Protein AF-A0AAU7SG66-F1 (afdb_monomer_lite)

pLDDT: mean 86.91, std 14.34, range [33.75, 97.94]

Secondary structure (DSSP, 8-state):
-------PEEEEEEEESSGGG-EEEEEEEEPPBPPPP---TTS-SEEEEEEEEE-TT---HHHHHHHHHHTT-SS----S---SEEEEEEEE-SSSEEEPTTS-EEEEE-SEE-EEEEEGGGTEEEEEEEETTTTEEEEE-S-GGGHHHHHHHHTTT--

Foldseek 3Di:
DPPDPPFDKDKDWDWDDDDQLIFTKIKIKTHWDQDDDDPDLQAFRTKTKIKIFADPSGNCVVVLVVLLVQLVPPDADADPQADRMFMKMKGFSDAAFDADVVGDTHDDHDQKTWMKIAGPNNPAIWIWMDGPVVGDIDIHYPDSVRSNVVSRRVSNGRD

Sequence (159 aa):
MPDGTDAETLVLMALYGEGEDQTKFLIEIQGPRKKDGSADPDTPISFSHGEFRHVASSHPARFFEQLANTLSADSPIFSDAKQEKLPFDIAFLGPPTMRLPGGGFGGGPGDWYATKLFLAEGAAEVYFNFNLTSGEAEFSMKDEDYGNVVLSELSKVIW

Structure (mm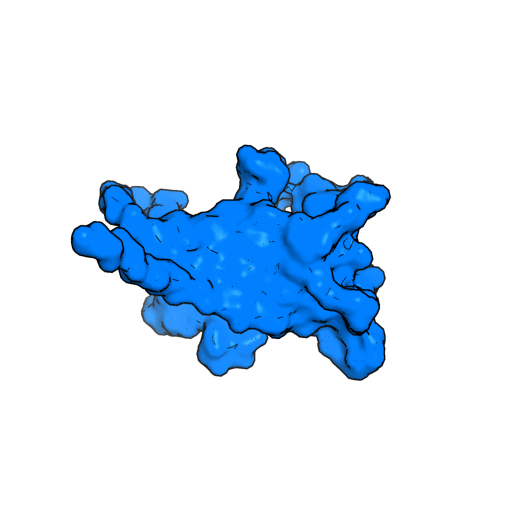CIF, N/CA/C/O backbone):
data_AF-A0AAU7SG66-F1
#
_entry.id   AF-A0AAU7SG66-F1
#
loop_
_atom_site.group_PDB
_atom_site.id
_atom_site.type_symbol
_atom_site.label_atom_id
_atom_site.label_alt_id
_atom_site.label_comp_id
_atom_site.label_asym_id
_atom_site.label_entity_id
_atom_site.label_seq_id
_atom_site.pdbx_PDB_ins_code
_atom_site.Cartn_x
_atom_site.Cartn_y
_atom_site.Cartn_z
_atom_site.occupancy
_atom_site.B_iso_or_equiv
_atom_site.auth_seq_id
_atom_site.auth_comp_id
_atom_site.auth_asym_id
_atom_site.auth_atom_id
_atom_site.pdbx_PDB_model_num
ATOM 1 N N . MET A 1 1 ? 33.111 -11.211 15.905 1.00 33.75 1 MET A N 1
ATOM 2 C CA . MET A 1 1 ? 32.798 -10.412 14.707 1.00 33.75 1 MET A CA 1
ATOM 3 C C . MET A 1 1 ? 31.287 -10.309 14.642 1.00 33.75 1 MET A C 1
ATOM 5 O O . MET A 1 1 ? 30.673 -11.351 14.447 1.00 33.75 1 MET A O 1
ATOM 9 N N . PRO A 1 2 ? 30.658 -9.161 14.921 1.00 37.31 2 PRO A N 1
ATOM 10 C CA . PRO A 1 2 ? 29.260 -8.986 14.584 1.00 37.31 2 PRO A CA 1
ATOM 11 C C . PRO A 1 2 ? 29.204 -8.431 13.157 1.00 37.31 2 PRO A C 1
ATOM 13 O O . PRO A 1 2 ? 29.322 -7.228 12.955 1.00 37.31 2 PRO A O 1
ATOM 16 N N . ASP A 1 3 ? 29.081 -9.320 12.172 1.00 42.91 3 ASP A N 1
ATOM 17 C CA . ASP A 1 3 ? 28.607 -8.945 10.837 1.00 42.91 3 ASP A CA 1
ATOM 18 C C . ASP A 1 3 ? 27.080 -8.882 10.907 1.00 42.91 3 ASP A C 1
ATOM 20 O O . ASP A 1 3 ? 26.376 -9.852 10.638 1.00 42.91 3 ASP A O 1
ATOM 24 N N . GLY A 1 4 ? 26.573 -7.744 11.365 1.00 41.59 4 GLY A N 1
ATOM 25 C CA . GLY A 1 4 ? 25.174 -7.366 11.230 1.00 41.59 4 GLY A CA 1
ATOM 26 C C . GLY A 1 4 ? 25.154 -6.071 10.450 1.00 41.59 4 GLY A C 1
ATOM 27 O O . GLY A 1 4 ? 25.213 -5.000 11.040 1.00 41.59 4 GLY A O 1
ATOM 28 N N . THR A 1 5 ? 25.184 -6.155 9.122 1.00 44.72 5 THR A N 1
ATOM 29 C CA . THR A 1 5 ? 24.860 -4.995 8.292 1.00 44.72 5 THR A CA 1
ATOM 30 C C . THR A 1 5 ? 23.405 -4.677 8.608 1.00 44.72 5 THR A C 1
ATOM 32 O O . THR A 1 5 ? 22.536 -5.482 8.271 1.00 44.72 5 THR A O 1
ATOM 35 N N . ASP A 1 6 ? 23.150 -3.587 9.335 1.00 50.00 6 ASP A N 1
ATOM 36 C CA . ASP A 1 6 ? 21.793 -3.105 9.578 1.00 50.00 6 ASP A CA 1
ATOM 37 C C . ASP A 1 6 ? 21.095 -3.021 8.221 1.00 50.00 6 ASP A C 1
ATOM 39 O O . ASP A 1 6 ? 21.513 -2.271 7.335 1.00 50.00 6 ASP A O 1
ATOM 43 N N . ALA A 1 7 ? 20.089 -3.871 8.017 1.00 58.50 7 ALA A N 1
ATOM 44 C CA . ALA A 1 7 ? 19.282 -3.814 6.817 1.00 58.50 7 ALA A CA 1
ATOM 45 C C . ALA A 1 7 ? 18.586 -2.451 6.823 1.00 58.50 7 ALA A C 1
ATOM 47 O O . ALA A 1 7 ? 17.767 -2.173 7.703 1.00 58.50 7 ALA A O 1
ATOM 48 N N . GLU A 1 8 ? 18.950 -1.590 5.874 1.00 80.62 8 GLU A N 1
ATOM 49 C CA . GLU A 1 8 ? 18.348 -0.270 5.735 1.00 80.62 8 GLU A CA 1
ATOM 50 C C . GLU A 1 8 ? 16.831 -0.450 5.611 1.00 80.62 8 GLU A C 1
ATOM 52 O O . GLU A 1 8 ? 16.347 -1.151 4.722 1.00 80.62 8 GLU A O 1
ATOM 57 N N . THR A 1 9 ? 16.089 0.086 6.579 1.00 88.50 9 THR A N 1
ATOM 58 C CA . THR A 1 9 ? 14.630 -0.023 6.629 1.00 88.50 9 THR A CA 1
ATOM 59 C C . THR A 1 9 ? 14.046 1.282 6.127 1.00 88.50 9 THR A C 1
ATOM 61 O O . THR A 1 9 ? 14.280 2.343 6.705 1.00 88.50 9 THR A O 1
ATOM 64 N N . LEU A 1 10 ? 13.279 1.199 5.047 1.00 90.81 10 LEU A N 1
ATOM 65 C CA . LEU A 1 10 ? 12.513 2.314 4.524 1.00 90.81 10 LEU A CA 1
ATOM 66 C C . LEU A 1 10 ? 11.245 2.468 5.364 1.00 90.81 10 LEU A C 1
ATOM 68 O O . LEU A 1 10 ? 10.457 1.532 5.457 1.00 90.81 10 LEU A O 1
ATOM 72 N N . VAL A 1 11 ? 11.044 3.643 5.957 1.00 94.38 11 VAL A N 1
ATOM 73 C CA . VAL A 1 11 ? 9.850 3.962 6.751 1.00 94.38 11 VAL A CA 1
ATOM 74 C C . VAL A 1 11 ? 9.096 5.093 6.067 1.00 94.38 11 VAL A C 1
ATOM 76 O O . VAL A 1 11 ? 9.632 6.188 5.898 1.00 94.38 11 VAL A O 1
ATOM 79 N N . LEU A 1 12 ? 7.851 4.830 5.678 1.00 94.75 12 LEU A N 1
ATOM 80 C CA . LEU A 1 12 ? 6.988 5.766 4.964 1.00 94.75 12 LEU A CA 1
ATOM 81 C C . LEU A 1 12 ? 5.718 6.026 5.771 1.00 94.75 12 LEU A C 1
ATOM 83 O O . LEU A 1 12 ? 5.100 5.095 6.279 1.00 94.75 12 LEU A O 1
ATOM 87 N N . MET A 1 13 ? 5.296 7.287 5.847 1.00 96.06 13 MET A N 1
ATOM 88 C CA . MET A 1 13 ? 3.951 7.645 6.299 1.00 96.06 13 MET A CA 1
ATOM 89 C C . MET A 1 13 ? 3.035 7.712 5.081 1.00 96.06 13 MET A C 1
ATOM 91 O O . MET A 1 13 ? 3.178 8.611 4.253 1.00 96.06 13 MET A O 1
ATOM 95 N N . ALA A 1 14 ? 2.097 6.775 4.979 1.00 96.56 14 ALA A N 1
ATOM 96 C CA . ALA A 1 14 ? 1.062 6.799 3.962 1.00 96.56 14 ALA A CA 1
ATOM 97 C C . ALA A 1 14 ? -0.095 7.682 4.428 1.00 96.56 14 ALA A C 1
ATOM 99 O O . ALA A 1 14 ? -0.588 7.544 5.550 1.00 96.56 14 ALA A O 1
ATOM 100 N N . LEU A 1 15 ? -0.519 8.585 3.548 1.00 96.19 15 LEU A N 1
ATOM 101 C CA . LEU A 1 15 ? -1.604 9.528 3.780 1.00 96.19 15 LEU A CA 1
ATOM 102 C C . LEU A 1 15 ? -2.613 9.406 2.637 1.00 96.19 15 LEU A C 1
ATOM 104 O O . LEU A 1 15 ? -2.221 9.419 1.470 1.00 96.19 15 LEU A O 1
ATOM 108 N N . TYR A 1 16 ? -3.904 9.313 2.955 1.00 96.00 16 TYR A N 1
ATOM 109 C CA . TYR A 1 16 ? -4.967 9.292 1.950 1.00 96.00 16 TYR A CA 1
ATOM 110 C C . TYR A 1 16 ? -6.123 10.216 2.327 1.00 96.00 16 TYR A C 1
ATOM 112 O O . TYR A 1 16 ? -6.663 10.135 3.431 1.00 96.00 16 TYR A O 1
ATOM 120 N N . GLY A 1 17 ? -6.517 11.080 1.390 1.00 92.44 17 GLY A N 1
ATOM 121 C CA . GLY A 1 17 ? -7.487 12.150 1.623 1.00 92.44 17 GLY A CA 1
ATOM 122 C C . GLY A 1 17 ? -6.840 13.450 2.109 1.00 92.44 17 GLY A C 1
ATOM 123 O O . GLY A 1 17 ? -5.615 13.589 2.138 1.00 92.44 17 GLY A O 1
ATOM 124 N N . GLU A 1 18 ? -7.679 14.411 2.485 1.00 88.88 18 GLU A N 1
ATOM 125 C CA . GLU A 1 18 ? -7.278 15.771 2.857 1.00 88.88 18 GLU A CA 1
ATOM 126 C C . GLU A 1 18 ? -7.867 16.168 4.216 1.00 88.88 18 GLU A C 1
ATOM 128 O O . GLU A 1 18 ? -8.938 15.699 4.601 1.00 88.88 18 GLU A O 1
ATOM 133 N N . GLY A 1 19 ? -7.189 17.078 4.918 1.00 87.88 19 GLY A N 1
ATOM 134 C CA . GLY A 1 19 ? -7.694 17.674 6.155 1.00 87.88 19 GLY A CA 1
ATOM 135 C C . GLY A 1 19 ? -7.679 16.731 7.362 1.00 87.88 19 GLY A C 1
ATOM 136 O O . GLY A 1 19 ? -6.779 15.905 7.516 1.00 87.88 19 GLY A O 1
ATOM 137 N N . GLU A 1 20 ? -8.651 16.911 8.258 1.00 82.62 20 GLU A N 1
ATOM 138 C CA . GLU A 1 20 ? -8.732 16.170 9.524 1.00 82.62 20 GLU A CA 1
ATOM 139 C C . GLU A 1 20 ? -9.207 14.719 9.329 1.00 82.62 20 GLU A C 1
ATOM 141 O O . GLU A 1 20 ? -8.754 13.842 10.060 1.00 82.62 20 GLU A O 1
ATOM 146 N N . ASP A 1 21 ? -9.982 14.435 8.277 1.00 87.31 21 ASP A N 1
ATOM 147 C CA . ASP A 1 21 ? -10.535 13.107 7.946 1.00 87.31 21 ASP A CA 1
ATOM 148 C C . ASP A 1 21 ? -9.572 12.225 7.126 1.00 87.31 21 ASP A C 1
ATOM 150 O O . ASP A 1 21 ? -9.978 11.345 6.364 1.00 87.31 21 ASP A O 1
ATOM 154 N N . GLN A 1 22 ? -8.269 12.468 7.249 1.00 95.12 22 GLN A N 1
ATOM 155 C CA . GLN A 1 22 ? -7.250 11.750 6.495 1.00 95.12 22 GLN A CA 1
ATOM 156 C C . GLN A 1 22 ? -6.977 10.357 7.082 1.00 95.12 22 GLN A C 1
ATOM 158 O O . GLN A 1 22 ? -6.781 10.190 8.289 1.00 95.12 22 GLN A O 1
ATOM 163 N N . THR A 1 23 ? -6.870 9.357 6.211 1.00 97.00 23 THR A N 1
ATOM 164 C CA . THR A 1 23 ? -6.363 8.028 6.569 1.00 97.00 23 THR A CA 1
ATOM 165 C C . THR A 1 23 ? -4.847 8.065 6.683 1.00 97.00 23 THR A C 1
ATOM 167 O O . THR A 1 23 ? -4.174 8.625 5.815 1.00 97.00 23 THR A O 1
ATOM 170 N N . LYS A 1 24 ? -4.306 7.459 7.742 1.00 97.06 24 LYS A N 1
ATOM 171 C CA . LYS A 1 24 ? -2.873 7.457 8.044 1.00 97.06 24 LYS A CA 1
ATOM 172 C C . LYS A 1 24 ? -2.430 6.074 8.485 1.00 97.06 24 LYS A C 1
ATOM 174 O O . LYS A 1 24 ? -3.083 5.451 9.314 1.00 97.06 24 LYS A O 1
ATOM 179 N N . PHE A 1 25 ? -1.302 5.616 7.973 1.00 97.31 25 PHE A N 1
ATOM 180 C CA . PHE A 1 25 ? -0.640 4.409 8.457 1.00 97.31 25 PHE A CA 1
ATOM 181 C C . PHE A 1 25 ? 0.836 4.453 8.072 1.00 97.31 25 PHE A C 1
ATOM 183 O O . PHE A 1 25 ? 1.217 5.117 7.107 1.00 97.31 25 PHE A O 1
ATOM 190 N N . LEU A 1 26 ? 1.681 3.767 8.834 1.00 97.56 26 LEU A N 1
ATOM 191 C CA . LEU A 1 26 ? 3.088 3.617 8.472 1.00 97.56 26 LEU A CA 1
ATOM 192 C C . LEU A 1 26 ? 3.277 2.366 7.620 1.00 97.56 26 LEU A C 1
ATOM 194 O O . LEU A 1 26 ? 2.596 1.362 7.825 1.00 97.56 26 LEU A O 1
ATOM 198 N N . ILE A 1 27 ? 4.234 2.430 6.704 1.00 96.88 27 ILE A N 1
ATOM 199 C CA . ILE A 1 27 ? 4.729 1.301 5.923 1.00 96.88 27 ILE A CA 1
ATOM 200 C C . ILE A 1 27 ? 6.223 1.199 6.202 1.00 96.88 27 ILE A C 1
ATOM 202 O O . ILE A 1 27 ? 6.974 2.134 5.924 1.00 96.88 27 ILE A O 1
ATOM 206 N N . GLU A 1 28 ? 6.654 0.071 6.748 1.00 96.12 28 GLU A N 1
ATOM 207 C CA . GLU A 1 28 ? 8.065 -0.252 6.923 1.00 96.12 28 GLU A CA 1
ATOM 208 C C . GLU A 1 28 ? 8.439 -1.339 5.919 1.00 96.12 28 GLU A C 1
ATOM 210 O O . GLU A 1 28 ? 7.785 -2.376 5.864 1.00 96.12 28 GLU A O 1
ATOM 215 N N . ILE A 1 29 ? 9.471 -1.110 5.110 1.00 93.75 29 ILE A N 1
ATOM 216 C CA . ILE A 1 29 ? 9.977 -2.074 4.129 1.00 93.75 29 ILE A CA 1
ATOM 217 C C . ILE A 1 29 ? 11.456 -2.293 4.414 1.00 93.75 29 ILE A C 1
ATOM 219 O O . ILE A 1 29 ? 12.256 -1.357 4.387 1.00 93.75 29 ILE A O 1
ATOM 223 N N . GLN A 1 30 ? 11.831 -3.537 4.684 1.00 91.12 30 GLN A N 1
ATOM 224 C CA . GLN A 1 30 ? 13.228 -3.904 4.881 1.00 91.12 30 GLN A CA 1
ATOM 225 C C . GLN A 1 30 ? 13.989 -3.816 3.551 1.00 91.12 30 GLN A C 1
ATOM 227 O O . GLN A 1 30 ? 13.414 -3.992 2.471 1.00 91.12 30 GLN A O 1
ATOM 232 N N . GLY A 1 31 ? 15.298 -3.577 3.611 1.00 76.00 31 GLY A N 1
ATOM 233 C CA . GLY A 1 31 ? 16.161 -3.641 2.435 1.00 76.00 31 GLY A CA 1
ATOM 234 C C . GLY A 1 31 ? 16.014 -4.983 1.697 1.00 76.00 31 GLY A C 1
ATOM 235 O O . GLY A 1 31 ? 15.793 -6.019 2.333 1.00 76.00 31 GLY A O 1
ATOM 236 N N . PRO A 1 32 ? 16.112 -4.993 0.357 1.00 65.50 32 PRO A N 1
ATOM 237 C CA . PRO A 1 32 ? 15.824 -6.178 -0.441 1.00 65.50 32 PRO A CA 1
ATOM 238 C C . PRO A 1 32 ? 16.732 -7.346 -0.051 1.00 65.50 32 PRO A C 1
ATOM 240 O O . PRO A 1 32 ? 17.956 -7.202 0.041 1.00 65.50 32 PRO A O 1
ATOM 243 N N . ARG A 1 33 ? 16.155 -8.542 0.096 1.00 62.66 33 ARG A N 1
ATOM 244 C CA . ARG A 1 33 ? 16.952 -9.770 0.130 1.00 62.66 33 ARG A CA 1
ATOM 245 C C . ARG A 1 33 ? 17.494 -9.992 -1.286 1.00 62.66 33 ARG A C 1
ATOM 247 O O . ARG A 1 33 ? 16.736 -9.956 -2.257 1.00 62.66 33 ARG A O 1
ATOM 254 N N . LYS A 1 34 ? 18.816 -10.165 -1.424 1.00 51.31 34 LYS A N 1
ATOM 255 C CA . LYS A 1 34 ? 19.457 -10.477 -2.718 1.00 51.31 34 LYS A CA 1
ATOM 256 C C . LYS A 1 34 ? 18.738 -11.664 -3.376 1.00 51.31 34 LYS A C 1
ATOM 258 O O . LYS A 1 34 ? 18.477 -12.659 -2.706 1.00 51.31 34 LYS A O 1
ATOM 263 N N . LYS A 1 35 ? 18.435 -11.552 -4.672 1.00 57.09 35 LYS A N 1
ATOM 264 C CA . LYS A 1 35 ? 17.788 -12.608 -5.464 1.00 57.09 35 LYS A CA 1
ATOM 265 C C . LYS A 1 35 ? 18.829 -13.581 -6.023 1.00 57.09 35 LYS A C 1
ATOM 267 O O . LYS A 1 35 ? 19.872 -13.143 -6.510 1.00 57.09 35 LYS A O 1
ATOM 272 N N . ASP A 1 36 ? 18.480 -14.863 -6.057 1.00 49.84 36 ASP A N 1
ATOM 273 C CA . ASP A 1 36 ? 19.017 -15.812 -7.033 1.00 49.84 36 ASP A CA 1
ATOM 274 C C . ASP A 1 36 ? 18.332 -15.538 -8.386 1.00 49.84 36 ASP A C 1
ATOM 276 O O . ASP A 1 36 ? 17.104 -15.513 -8.494 1.00 49.84 36 ASP A O 1
ATOM 280 N N . GLY A 1 37 ? 19.120 -15.214 -9.412 1.00 47.62 37 GLY A N 1
ATOM 281 C CA . GLY A 1 37 ? 18.628 -14.726 -10.703 1.00 47.62 37 GLY A CA 1
ATOM 282 C C . GLY A 1 37 ? 17.610 -15.657 -11.379 1.00 47.62 37 GLY A C 1
ATOM 283 O O . GLY A 1 37 ? 17.833 -16.856 -11.501 1.00 47.62 37 GLY A O 1
ATOM 284 N N . SER A 1 38 ? 16.519 -15.075 -11.883 1.00 50.62 38 SER A N 1
ATOM 285 C CA . SER A 1 38 ? 15.586 -15.713 -12.823 1.00 50.62 38 SER A CA 1
ATOM 286 C C . SER A 1 38 ? 15.430 -14.797 -14.037 1.00 50.62 38 SER A C 1
ATOM 288 O O . SER A 1 38 ? 15.339 -13.580 -13.868 1.00 50.62 38 SER A O 1
ATOM 290 N N . ALA A 1 39 ? 15.449 -15.393 -15.233 1.00 51.59 39 ALA A N 1
ATOM 291 C CA . ALA A 1 39 ? 15.308 -14.728 -16.531 1.00 51.59 39 ALA A CA 1
ATOM 292 C C . ALA A 1 39 ? 13.845 -14.619 -17.010 1.00 51.59 39 ALA A C 1
ATOM 294 O O . ALA A 1 39 ? 13.598 -14.180 -18.131 1.00 51.59 39 ALA A O 1
ATOM 295 N N . ASP A 1 40 ? 12.889 -15.049 -16.187 1.00 54.59 40 ASP A N 1
ATOM 296 C CA . ASP A 1 40 ? 11.463 -14.957 -16.479 1.00 54.59 40 ASP A CA 1
ATOM 297 C C . ASP A 1 40 ? 10.929 -13.557 -16.099 1.00 54.59 40 ASP A C 1
ATOM 299 O O . ASP A 1 40 ? 11.119 -13.140 -14.949 1.00 54.59 40 ASP A O 1
ATOM 303 N N . PRO A 1 41 ? 10.292 -12.821 -17.035 1.00 51.34 41 PRO A N 1
ATOM 304 C CA . PRO A 1 41 ? 9.734 -11.491 -16.782 1.00 51.34 41 PRO A CA 1
ATOM 305 C C . PRO A 1 41 ? 8.623 -11.471 -15.722 1.00 51.34 41 PRO A C 1
ATOM 307 O O . PRO A 1 41 ? 8.401 -10.417 -15.130 1.00 51.34 41 PRO A O 1
ATOM 310 N N . ASP A 1 42 ? 7.978 -12.606 -15.435 1.00 57.12 42 ASP A N 1
ATOM 311 C CA . ASP A 1 42 ? 6.983 -12.719 -14.363 1.00 57.12 42 ASP A CA 1
ATOM 312 C C . ASP A 1 42 ? 7.607 -13.081 -13.002 1.00 57.12 42 ASP A C 1
ATOM 314 O O . ASP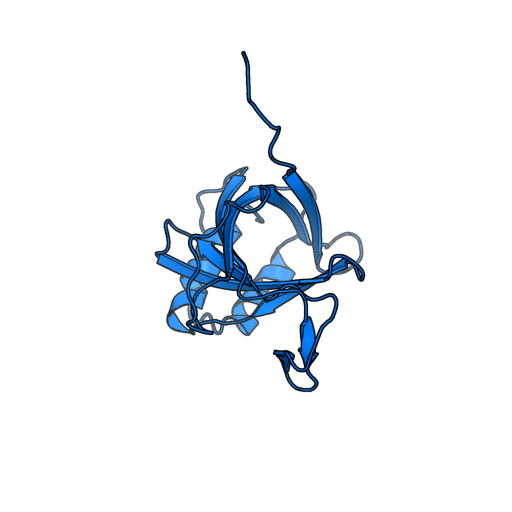 A 1 42 ? 6.922 -13.072 -11.973 1.00 57.12 42 ASP A O 1
ATOM 318 N N . THR A 1 43 ? 8.919 -13.358 -12.947 1.00 64.12 43 THR A N 1
ATOM 319 C CA . THR A 1 43 ? 9.607 -13.664 -11.689 1.00 64.12 43 THR A CA 1
ATOM 320 C C . THR A 1 43 ? 10.154 -12.389 -11.021 1.00 64.12 43 THR A C 1
ATOM 322 O O . THR A 1 43 ? 11.118 -11.803 -11.527 1.00 64.12 43 THR A O 1
ATOM 325 N N . PRO A 1 44 ? 9.692 -12.028 -9.805 1.00 67.00 44 PRO A N 1
ATOM 326 C CA . PRO A 1 44 ? 10.127 -10.826 -9.085 1.00 67.00 44 PRO A CA 1
ATOM 327 C C . PRO A 1 44 ? 11.641 -10.695 -8.980 1.00 67.00 44 PRO A C 1
ATOM 329 O O . PRO A 1 44 ? 12.304 -11.653 -8.599 1.00 67.00 44 PRO A O 1
ATOM 332 N N . ILE A 1 45 ? 12.222 -9.539 -9.297 1.00 74.38 45 ILE A N 1
ATOM 333 C CA . ILE A 1 45 ? 13.678 -9.329 -9.265 1.00 74.38 45 ILE A CA 1
ATOM 334 C C . ILE A 1 45 ? 14.267 -9.290 -7.850 1.00 74.38 45 ILE A C 1
ATOM 336 O O . ILE A 1 45 ? 15.479 -9.416 -7.694 1.00 74.38 45 ILE A O 1
ATOM 340 N N . SER A 1 46 ? 13.434 -9.122 -6.829 1.00 84.75 46 SER A N 1
ATOM 341 C CA . SER A 1 46 ? 13.811 -9.256 -5.426 1.00 84.75 46 SER A CA 1
ATOM 342 C C . SER A 1 46 ? 12.570 -9.434 -4.560 1.00 84.75 46 SER A C 1
ATOM 344 O O . SER A 1 46 ? 11.454 -9.077 -4.949 1.00 84.75 46 SER A O 1
ATOM 346 N N . PHE A 1 47 ? 12.794 -9.984 -3.371 1.00 88.88 47 PHE A N 1
ATOM 347 C CA . PHE A 1 47 ? 11.793 -10.083 -2.321 1.00 88.88 47 PHE A CA 1
ATOM 348 C C . PHE A 1 47 ? 12.273 -9.318 -1.097 1.00 88.88 47 PHE A C 1
ATOM 350 O O . PHE A 1 47 ? 13.472 -9.268 -0.802 1.00 88.88 47 PHE A O 1
ATOM 357 N N . SER A 1 48 ? 11.329 -8.744 -0.373 1.00 91.50 48 SER A N 1
ATOM 358 C CA . SER A 1 48 ? 11.571 -8.186 0.944 1.00 91.50 48 SER A CA 1
ATOM 359 C C . SER A 1 48 ? 10.413 -8.501 1.881 1.00 91.50 48 SER A C 1
ATOM 361 O O . SER A 1 48 ? 9.407 -9.082 1.477 1.00 91.50 48 SER A O 1
ATOM 363 N N . HIS A 1 49 ? 10.588 -8.115 3.135 1.00 93.19 49 HIS A N 1
ATOM 364 C CA . HIS A 1 49 ? 9.572 -8.168 4.164 1.00 93.19 49 HIS A CA 1
ATOM 365 C C . HIS A 1 49 ? 9.262 -6.752 4.636 1.00 93.19 49 HIS A C 1
ATOM 367 O O . HIS A 1 49 ? 10.134 -5.875 4.630 1.00 93.19 49 HIS A O 1
ATOM 373 N N . GLY A 1 50 ? 8.031 -6.533 5.063 1.00 95.12 50 GLY A N 1
ATOM 374 C CA . GLY A 1 50 ? 7.606 -5.263 5.611 1.00 95.12 50 GLY A CA 1
ATOM 375 C C . GLY A 1 50 ? 6.475 -5.412 6.607 1.00 95.12 50 GLY A C 1
ATOM 376 O O . GLY A 1 50 ? 5.978 -6.507 6.865 1.00 95.12 50 GLY A O 1
ATOM 377 N N . GLU A 1 51 ? 6.078 -4.290 7.186 1.00 97.25 51 GLU A N 1
ATOM 378 C CA . GLU A 1 51 ? 4.905 -4.227 8.041 1.00 97.25 51 GLU A CA 1
ATOM 379 C C . GLU A 1 51 ? 4.166 -2.905 7.873 1.00 97.25 51 GLU A C 1
ATOM 381 O O . GLU A 1 51 ? 4.761 -1.834 7.738 1.00 97.25 51 GLU A O 1
ATOM 386 N N . PHE A 1 52 ? 2.841 -2.985 7.906 1.00 97.75 52 PHE A N 1
ATOM 387 C CA . PHE A 1 52 ? 2.002 -1.827 8.155 1.00 97.75 52 PHE A CA 1
ATOM 388 C C . PHE A 1 52 ? 1.941 -1.568 9.655 1.00 97.75 52 PHE A C 1
ATOM 390 O O . PHE A 1 52 ? 1.924 -2.520 10.440 1.00 97.75 52 PHE A O 1
ATOM 397 N N . ARG A 1 53 ? 1.846 -0.299 10.060 1.00 97.94 53 ARG A N 1
ATOM 398 C CA . ARG A 1 53 ? 1.557 0.059 11.453 1.00 97.94 53 ARG A CA 1
ATOM 399 C C . ARG A 1 53 ? 0.414 1.039 11.583 1.00 97.94 53 ARG A C 1
ATOM 401 O O . ARG A 1 53 ? 0.287 1.978 10.791 1.00 97.94 53 ARG A O 1
ATOM 408 N N . HIS A 1 54 ? -0.358 0.823 12.638 1.00 97.12 54 HIS A N 1
ATOM 409 C CA . HIS A 1 54 ? -1.470 1.671 13.007 1.00 97.12 54 HIS A CA 1
ATOM 410 C C . HIS A 1 54 ? -0.999 3.080 13.395 1.00 97.12 54 HIS A C 1
ATOM 412 O O . HIS A 1 54 ? 0.085 3.277 13.951 1.00 97.12 54 HIS A O 1
ATOM 418 N N . VAL A 1 55 ? -1.841 4.074 13.111 1.00 96.38 55 VAL A N 1
ATOM 419 C CA . VAL A 1 55 ? -1.664 5.460 13.550 1.00 96.38 55 VAL A CA 1
ATOM 420 C C . VAL A 1 55 ? -2.974 5.925 14.177 1.00 96.38 55 VAL A C 1
ATOM 422 O O . VAL A 1 55 ? -3.968 6.095 13.480 1.00 96.38 55 VAL A O 1
ATOM 425 N N . ALA A 1 56 ? -2.954 6.227 15.478 1.00 91.19 56 ALA A N 1
ATOM 426 C CA . ALA A 1 56 ? -4.152 6.531 16.275 1.00 91.19 56 ALA A CA 1
ATOM 427 C C . ALA A 1 56 ? -4.999 7.733 15.799 1.00 91.19 56 ALA A C 1
ATOM 429 O O . ALA A 1 56 ? -6.121 7.911 16.255 1.00 91.19 56 ALA A O 1
ATOM 430 N N . SER A 1 57 ? -4.469 8.581 14.910 1.00 90.88 57 SER A N 1
ATOM 431 C CA . SER A 1 57 ? -5.184 9.737 14.330 1.00 90.88 57 SER A CA 1
ATOM 432 C C . SER A 1 57 ? -5.676 9.495 12.896 1.00 90.88 57 SER A C 1
ATOM 434 O O . SER A 1 57 ? -5.882 10.454 12.148 1.00 90.88 57 SER A O 1
ATOM 436 N N . SER A 1 58 ? -5.766 8.228 12.487 1.00 93.88 58 SER A N 1
ATOM 437 C CA . SER A 1 58 ? -6.252 7.809 11.174 1.00 93.88 58 SER A CA 1
ATOM 438 C C . SER A 1 58 ? -7.778 7.823 11.123 1.00 93.88 58 SER A C 1
ATOM 440 O O . SER A 1 58 ? -8.436 7.319 12.029 1.00 93.88 58 SER A O 1
ATOM 442 N N . HIS A 1 59 ? -8.335 8.344 10.029 1.00 95.12 59 HIS A N 1
ATOM 443 C CA . HIS A 1 59 ? -9.760 8.265 9.707 1.00 95.12 59 HIS A CA 1
ATOM 444 C C . HIS A 1 59 ? -9.928 7.446 8.413 1.00 95.12 59 HIS A C 1
ATOM 446 O O . HIS A 1 59 ? -9.788 7.978 7.310 1.00 95.12 59 HIS A O 1
ATOM 452 N N . PRO A 1 60 ? -10.155 6.124 8.511 1.00 94.19 60 PRO A N 1
ATOM 453 C CA . PRO A 1 60 ? -9.923 5.200 7.402 1.00 94.19 60 PRO A CA 1
ATOM 454 C C . PRO A 1 60 ? -11.170 4.879 6.572 1.00 94.19 60 PRO A C 1
ATOM 456 O O . PRO A 1 60 ? -11.062 4.261 5.515 1.00 94.19 60 PRO A O 1
ATOM 459 N N . ALA A 1 61 ? -12.354 5.321 7.007 1.00 93.25 61 ALA A N 1
ATOM 460 C CA . ALA A 1 61 ? -13.632 4.940 6.404 1.00 93.25 61 ALA A CA 1
ATOM 461 C C . ALA A 1 61 ? -13.684 5.190 4.886 1.00 93.25 61 ALA A C 1
ATOM 463 O O . ALA A 1 61 ? -13.987 4.277 4.119 1.00 93.25 61 ALA A O 1
ATOM 464 N N . ARG A 1 62 ? -13.313 6.399 4.445 1.00 92.75 62 ARG A N 1
ATOM 465 C CA . ARG A 1 62 ? -13.304 6.761 3.021 1.00 92.75 62 ARG A CA 1
ATOM 466 C C . ARG A 1 62 ? -12.265 5.967 2.228 1.00 92.75 62 ARG A C 1
ATOM 468 O O . ARG A 1 62 ? -12.541 5.546 1.108 1.00 92.75 62 ARG A O 1
ATOM 475 N N . PHE A 1 63 ? -11.080 5.752 2.798 1.00 94.69 63 PHE A N 1
ATOM 476 C CA . PHE A 1 63 ? -10.045 4.943 2.158 1.00 94.69 63 PHE A CA 1
ATOM 477 C C . PHE A 1 63 ? -10.544 3.524 1.887 1.00 94.69 63 PHE A C 1
ATOM 479 O O . PHE A 1 63 ? -10.428 3.054 0.761 1.00 94.69 63 PHE A O 1
ATOM 486 N N . PHE A 1 64 ? -11.159 2.866 2.872 1.00 94.31 64 PHE A N 1
ATOM 487 C CA . PHE A 1 64 ? -11.674 1.507 2.696 1.00 94.31 64 PHE A CA 1
ATOM 488 C C . PHE A 1 64 ? -12.866 1.423 1.745 1.00 94.31 64 PHE A C 1
ATOM 490 O O . PHE A 1 64 ? -12.959 0.451 1.004 1.00 94.31 64 PHE A O 1
ATOM 497 N N . GLU A 1 65 ? -13.742 2.427 1.711 1.00 92.44 65 GLU A N 1
ATOM 498 C CA . GLU A 1 65 ? -14.813 2.498 0.710 1.00 92.44 65 GLU A CA 1
ATOM 499 C C . GLU A 1 65 ? -14.235 2.549 -0.714 1.00 92.44 65 GLU A C 1
ATOM 501 O O . GLU A 1 65 ? -14.637 1.789 -1.597 1.00 92.44 65 GLU A O 1
ATOM 506 N N . GLN A 1 66 ? -13.245 3.414 -0.948 1.00 93.19 66 GLN A N 1
ATOM 507 C CA . GLN A 1 66 ? -12.623 3.556 -2.266 1.00 93.19 66 GLN A CA 1
ATOM 508 C C . GLN A 1 66 ? -11.751 2.347 -2.624 1.00 93.19 66 GLN A C 1
ATOM 510 O O . GLN A 1 66 ? -11.749 1.908 -3.777 1.00 93.19 66 GLN A O 1
ATOM 515 N N . LEU A 1 67 ? -11.054 1.773 -1.644 1.00 93.69 67 LEU A N 1
ATOM 516 C CA . LEU A 1 67 ? -10.277 0.554 -1.819 1.00 93.69 67 LEU A CA 1
ATOM 517 C C . LEU A 1 67 ? -11.182 -0.635 -2.151 1.00 93.69 67 LEU A C 1
ATOM 519 O O . LEU A 1 67 ? -10.853 -1.395 -3.053 1.00 93.69 67 LEU A O 1
ATOM 523 N N . ALA A 1 68 ? -12.347 -0.762 -1.509 1.00 92.81 68 ALA A N 1
ATOM 524 C CA . ALA A 1 68 ? -13.288 -1.835 -1.811 1.00 92.81 68 ALA A CA 1
ATOM 525 C C . ALA A 1 68 ? -13.780 -1.792 -3.257 1.00 92.81 68 ALA A C 1
ATOM 527 O O . ALA A 1 68 ? -13.765 -2.813 -3.940 1.00 92.81 68 ALA A O 1
ATOM 528 N N . ASN A 1 69 ? -14.095 -0.595 -3.753 1.00 91.00 69 ASN A N 1
ATOM 529 C CA . ASN A 1 69 ? -14.437 -0.394 -5.159 1.00 91.00 69 ASN A CA 1
ATOM 530 C C . ASN A 1 69 ? -13.263 -0.709 -6.100 1.00 91.00 69 ASN A C 1
ATOM 532 O O . ASN A 1 69 ? -13.464 -1.261 -7.175 1.00 91.00 69 ASN A O 1
ATOM 536 N N . THR A 1 70 ? -12.036 -0.359 -5.704 1.00 90.94 70 THR A N 1
ATOM 537 C CA . THR A 1 70 ? -10.824 -0.579 -6.516 1.00 90.94 70 THR A CA 1
ATOM 538 C C . THR A 1 70 ? -10.481 -2.062 -6.638 1.00 90.94 70 THR A C 1
ATOM 540 O O . THR A 1 70 ? -9.937 -2.487 -7.653 1.00 90.94 70 THR A O 1
ATOM 543 N N . LEU A 1 71 ? -10.789 -2.840 -5.600 1.00 91.00 71 LEU A N 1
ATOM 544 C CA . LEU A 1 71 ? -10.511 -4.270 -5.518 1.00 91.00 71 LEU A CA 1
ATOM 545 C C . LEU A 1 71 ? -11.714 -5.145 -5.896 1.00 91.00 71 LEU A C 1
ATOM 547 O O . LEU A 1 71 ? -11.662 -6.348 -5.660 1.00 91.00 71 LEU A O 1
ATOM 551 N N . SER A 1 72 ? -12.792 -4.553 -6.424 1.00 89.50 72 SER A N 1
ATOM 552 C CA . SER A 1 72 ? -14.042 -5.253 -6.760 1.00 89.50 72 SER A CA 1
ATOM 553 C C . SER A 1 72 ? -14.580 -6.131 -5.618 1.00 89.50 72 SER A C 1
ATOM 555 O O . SER A 1 72 ? -15.146 -7.194 -5.854 1.00 89.50 72 SER A O 1
ATOM 557 N N . ALA A 1 73 ? -14.406 -5.699 -4.366 1.00 87.56 73 ALA A N 1
ATOM 558 C CA . ALA A 1 73 ? -14.853 -6.461 -3.208 1.00 87.56 73 ALA A CA 1
ATOM 559 C C . ALA A 1 73 ? -16.382 -6.415 -3.090 1.00 87.56 73 ALA A C 1
ATOM 561 O O . ALA A 1 73 ? -16.974 -5.370 -2.813 1.00 87.56 73 ALA A O 1
ATOM 562 N N . ASP A 1 74 ? -17.020 -7.559 -3.297 1.00 82.62 74 ASP A N 1
ATOM 563 C CA . ASP A 1 74 ? -18.472 -7.723 -3.367 1.00 82.62 74 ASP A CA 1
ATOM 564 C C . ASP A 1 74 ? -19.138 -7.920 -1.994 1.00 82.62 74 ASP A C 1
ATOM 566 O O . ASP A 1 74 ? -20.345 -7.719 -1.846 1.00 82.62 74 ASP A O 1
ATOM 570 N N . SER A 1 75 ? -18.374 -8.312 -0.974 1.00 80.62 75 SER A N 1
ATOM 571 C CA . SER A 1 75 ? -18.850 -8.535 0.395 1.00 80.62 75 SER A CA 1
ATOM 572 C C . SER A 1 75 ? -17.749 -8.211 1.412 1.00 80.62 75 SER A C 1
ATOM 574 O O . SER A 1 75 ? -17.262 -9.106 2.108 1.00 80.62 75 SER A O 1
ATOM 576 N N . PRO A 1 76 ? -17.331 -6.934 1.520 1.00 78.44 76 PRO A N 1
ATOM 577 C CA . PRO A 1 76 ? -16.234 -6.552 2.395 1.00 78.44 76 PRO A CA 1
ATOM 578 C C . PRO A 1 76 ? -16.604 -6.787 3.864 1.00 78.44 76 PRO A C 1
ATOM 580 O O . PRO A 1 76 ? -17.497 -6.139 4.411 1.00 78.44 76 PRO A O 1
ATOM 583 N N . ILE A 1 77 ? -15.886 -7.703 4.516 1.00 84.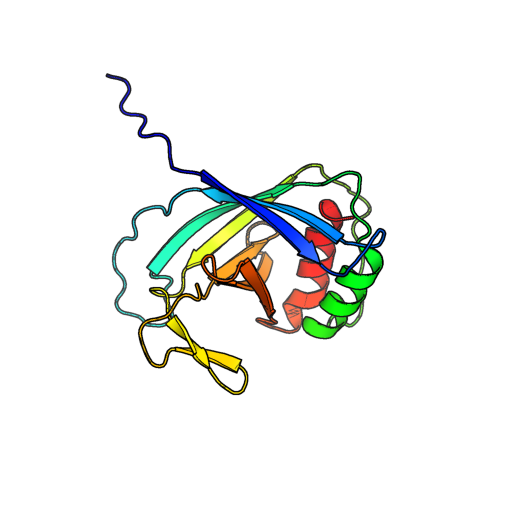31 77 ILE A N 1
ATOM 584 C CA . ILE A 1 77 ? -15.970 -7.930 5.962 1.00 84.31 77 ILE A CA 1
ATOM 585 C C . ILE A 1 77 ? -14.689 -7.396 6.595 1.00 84.31 77 ILE A C 1
ATOM 587 O O . ILE A 1 77 ? -13.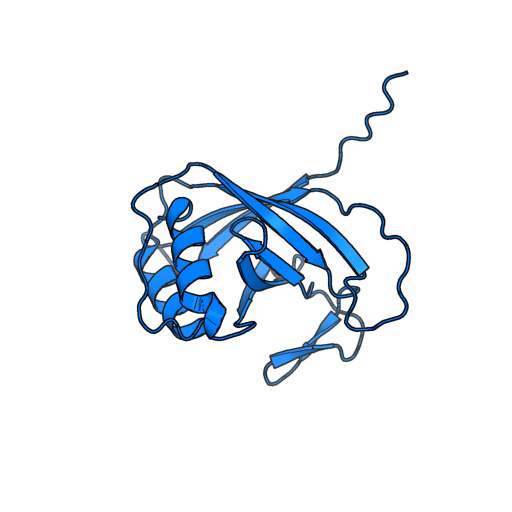605 -7.966 6.432 1.00 84.31 77 ILE A O 1
ATOM 591 N N . PHE A 1 78 ? -14.816 -6.298 7.337 1.00 91.31 78 PHE A N 1
ATOM 592 C CA . PHE A 1 78 ? -13.711 -5.777 8.132 1.00 91.31 78 PHE A CA 1
ATOM 593 C C . PHE A 1 78 ? -13.470 -6.663 9.351 1.00 91.31 78 PHE A C 1
ATOM 595 O O . PHE A 1 78 ? -14.400 -7.179 9.965 1.00 91.31 78 PHE A O 1
ATOM 602 N N . SER A 1 79 ? -12.201 -6.838 9.696 1.00 90.00 79 SER A N 1
ATOM 603 C CA . SER A 1 79 ? -11.794 -7.633 10.844 1.00 90.00 79 SER A CA 1
ATOM 604 C C . SER A 1 79 ? -12.069 -6.885 12.149 1.00 90.00 79 SER A C 1
ATOM 606 O O . SER A 1 79 ? -11.669 -5.726 12.309 1.00 90.00 79 SER A O 1
ATOM 608 N N . ASP A 1 80 ? -12.663 -7.585 13.116 1.00 89.25 80 ASP A N 1
ATOM 609 C CA . ASP A 1 80 ? -12.782 -7.128 14.507 1.00 89.25 80 ASP A CA 1
ATOM 610 C C . ASP A 1 80 ? -11.450 -7.244 15.271 1.00 89.25 80 ASP A C 1
ATOM 612 O O . ASP A 1 80 ? -11.232 -6.575 16.281 1.00 89.25 80 ASP A O 1
ATOM 616 N N . ALA A 1 81 ? -10.528 -8.083 14.788 1.00 91.12 81 ALA A N 1
ATOM 617 C CA . ALA A 1 81 ? -9.217 -8.287 15.393 1.00 91.12 81 ALA A CA 1
ATOM 618 C C . ALA A 1 81 ? -8.254 -7.165 14.984 1.00 91.12 81 ALA A C 1
ATOM 620 O O . ALA A 1 81 ? -7.467 -7.328 14.048 1.00 91.12 81 ALA A O 1
ATOM 621 N N . LYS A 1 82 ? -8.338 -6.022 15.674 1.00 94.19 82 LYS A N 1
ATOM 622 C CA . LYS A 1 82 ? -7.419 -4.896 15.473 1.00 94.19 82 LYS A CA 1
ATOM 623 C C . LYS A 1 82 ? -6.008 -5.221 15.964 1.00 94.19 82 LYS A C 1
ATOM 625 O O . LYS A 1 82 ? -5.828 -5.921 16.960 1.00 94.19 82 LYS A O 1
ATOM 630 N N . GLN A 1 83 ? -5.014 -4.726 15.242 1.00 95.62 83 GLN A N 1
ATOM 631 C CA . GLN A 1 83 ? -3.597 -4.987 15.442 1.00 95.62 83 GLN A CA 1
ATOM 632 C C . GLN A 1 83 ? -2.811 -3.690 15.269 1.00 95.62 83 GLN A C 1
ATOM 634 O O . GLN A 1 83 ? -3.047 -2.929 14.340 1.00 95.62 83 GLN A O 1
ATOM 639 N N . GLU A 1 84 ? -1.807 -3.478 16.115 1.00 96.56 84 GLU A N 1
ATOM 640 C CA . GLU A 1 84 ? -0.879 -2.348 15.960 1.00 96.56 84 GLU A CA 1
ATOM 641 C C . GLU A 1 84 ? 0.026 -2.498 14.731 1.00 96.56 84 GLU A C 1
ATOM 643 O O . GLU A 1 84 ? 0.568 -1.517 14.219 1.00 96.56 84 GLU A O 1
ATOM 648 N N . LYS A 1 85 ? 0.219 -3.740 14.274 1.00 97.25 85 LYS A N 1
ATOM 649 C CA . LYS A 1 85 ? 1.119 -4.097 13.183 1.00 97.25 85 LYS A CA 1
ATOM 650 C C . LYS A 1 85 ? 0.529 -5.209 12.337 1.00 97.25 85 LYS A C 1
ATOM 652 O O . LYS A 1 85 ? -0.058 -6.132 12.890 1.00 97.25 85 LYS A O 1
ATOM 657 N N . LEU A 1 86 ? 0.768 -5.155 11.032 1.00 97.38 86 LEU A N 1
ATOM 658 C CA . LEU A 1 86 ? 0.430 -6.225 10.097 1.00 97.38 86 LEU A CA 1
ATOM 659 C C . LEU A 1 86 ? 1.639 -6.515 9.198 1.00 97.38 86 LEU A C 1
ATOM 661 O O . LEU A 1 86 ? 1.979 -5.661 8.375 1.00 97.38 86 LEU A O 1
ATOM 665 N N . PRO A 1 87 ? 2.293 -7.679 9.338 1.00 96.69 87 PRO A N 1
ATOM 666 C CA . PRO A 1 87 ? 3.404 -8.052 8.474 1.00 96.69 87 PRO A CA 1
ATOM 667 C C . PRO A 1 87 ? 2.926 -8.392 7.057 1.00 96.69 87 PRO A C 1
ATOM 669 O O . PRO A 1 87 ? 1.806 -8.870 6.860 1.00 96.69 87 PRO A O 1
ATOM 672 N N . PHE A 1 88 ? 3.803 -8.190 6.080 1.00 96.19 88 PHE A N 1
ATOM 673 C CA . PHE A 1 88 ? 3.596 -8.581 4.690 1.00 96.19 88 PHE A CA 1
ATOM 674 C C . PHE A 1 88 ? 4.918 -8.965 4.025 1.00 9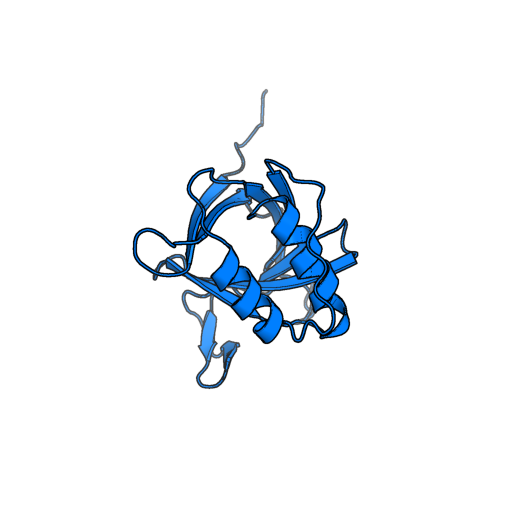6.19 88 PHE A C 1
ATOM 676 O O . PHE A 1 88 ? 5.985 -8.470 4.393 1.00 96.19 88 PHE A O 1
ATOM 683 N N . ASP A 1 89 ? 4.839 -9.793 2.989 1.00 95.25 89 ASP A N 1
ATOM 684 C CA . ASP A 1 89 ? 5.947 -9.953 2.047 1.00 95.25 89 ASP A CA 1
ATOM 685 C C . ASP A 1 89 ? 5.713 -9.072 0.820 1.00 95.25 89 ASP A C 1
ATOM 687 O O . ASP A 1 89 ? 4.575 -8.796 0.436 1.00 95.25 89 ASP A O 1
ATOM 691 N N . ILE A 1 90 ? 6.797 -8.607 0.203 1.00 93.81 90 ILE A N 1
ATOM 692 C CA . ILE A 1 90 ? 6.748 -7.746 -0.980 1.00 93.81 90 ILE A CA 1
ATOM 693 C C . ILE A 1 90 ? 7.694 -8.262 -2.060 1.00 93.81 90 ILE A C 1
ATOM 695 O O . ILE A 1 90 ? 8.870 -8.536 -1.818 1.00 93.81 90 ILE A O 1
ATOM 699 N N . ALA A 1 91 ? 7.170 -8.369 -3.274 1.00 92.25 91 ALA A N 1
ATOM 700 C CA . ALA A 1 91 ? 7.913 -8.688 -4.482 1.00 92.25 91 ALA A CA 1
ATOM 701 C C . ALA A 1 91 ? 8.109 -7.429 -5.326 1.00 92.25 91 ALA A C 1
ATOM 703 O O . ALA A 1 91 ? 7.131 -6.801 -5.731 1.00 92.25 91 ALA A O 1
ATOM 704 N N . PHE A 1 92 ? 9.357 -7.109 -5.667 1.00 90.81 92 PHE A N 1
ATOM 705 C CA . PHE A 1 92 ? 9.673 -6.084 -6.661 1.00 90.81 92 PHE A CA 1
ATOM 706 C C . PHE A 1 92 ? 9.696 -6.729 -8.041 1.00 90.81 92 PHE A C 1
ATOM 708 O O . PHE A 1 92 ? 10.469 -7.656 -8.285 1.00 90.81 92 PHE A O 1
ATOM 715 N N . LEU A 1 93 ? 8.846 -6.260 -8.951 1.00 89.69 93 LEU A N 1
ATOM 716 C CA . LEU A 1 93 ? 8.642 -6.917 -10.246 1.00 89.69 93 LEU A CA 1
ATOM 717 C C . LEU A 1 93 ? 9.728 -6.561 -11.269 1.00 89.69 93 LEU A C 1
ATOM 719 O O . LEU A 1 93 ? 9.944 -7.291 -12.228 1.00 89.69 93 LEU A O 1
ATOM 723 N N . GLY A 1 94 ? 10.456 -5.471 -11.046 1.00 88.75 94 GLY A N 1
ATOM 724 C CA . GLY A 1 94 ? 11.516 -5.013 -11.932 1.00 88.75 94 GLY A CA 1
ATOM 725 C C . GLY A 1 94 ? 12.248 -3.796 -11.373 1.00 88.75 94 GLY A C 1
ATOM 726 O O . GLY A 1 94 ? 11.934 -3.338 -10.269 1.00 88.75 94 GLY A O 1
ATOM 727 N N . PRO A 1 95 ? 13.245 -3.274 -12.109 1.00 89.75 95 PRO A N 1
ATOM 728 C CA . PRO A 1 95 ? 13.830 -1.978 -11.797 1.00 89.75 95 PRO A CA 1
ATOM 729 C C . PRO A 1 95 ? 12.775 -0.860 -11.925 1.00 89.75 95 PRO A C 1
ATOM 731 O O . PRO A 1 95 ? 11.776 -1.047 -12.626 1.00 89.75 95 PRO A O 1
ATOM 734 N N . PRO A 1 96 ? 13.003 0.309 -11.299 1.00 92.00 96 PRO A N 1
ATOM 735 C CA . PRO A 1 96 ? 12.125 1.467 -11.429 1.00 92.00 96 PRO A CA 1
ATOM 736 C C . PRO A 1 96 ? 11.816 1.827 -12.884 1.00 92.00 96 PRO A C 1
ATOM 738 O O . PRO A 1 96 ? 12.707 1.873 -13.739 1.00 92.00 96 PRO A O 1
ATOM 741 N N . THR A 1 97 ? 10.541 2.075 -13.171 1.00 94.38 97 THR A N 1
ATOM 742 C CA . THR A 1 97 ? 10.041 2.270 -14.534 1.00 94.38 97 THR A CA 1
ATOM 743 C C . THR A 1 97 ? 9.043 3.424 -14.622 1.00 94.38 97 THR A C 1
ATOM 745 O O . THR A 1 97 ? 8.763 4.101 -13.631 1.00 94.38 97 THR A O 1
ATOM 748 N N . MET A 1 98 ? 8.539 3.715 -15.821 1.00 94.69 98 MET A N 1
ATOM 749 C CA . MET A 1 98 ? 7.525 4.746 -16.017 1.00 94.69 98 MET A CA 1
ATOM 750 C C . MET A 1 98 ? 6.128 4.186 -15.749 1.00 94.69 98 MET A C 1
ATOM 752 O O . MET A 1 98 ? 5.823 3.043 -16.091 1.00 94.69 98 MET A O 1
ATOM 756 N N . ARG A 1 99 ? 5.248 5.028 -15.203 1.00 93.56 99 ARG A N 1
ATOM 757 C CA . ARG A 1 99 ? 3.805 4.775 -15.177 1.00 93.56 99 ARG A CA 1
ATOM 758 C C . ARG A 1 99 ? 3.220 5.107 -16.549 1.00 93.56 99 ARG A C 1
ATOM 760 O O . ARG A 1 99 ? 3.376 6.231 -17.027 1.00 93.56 99 ARG A O 1
ATOM 767 N N . LEU A 1 100 ? 2.582 4.139 -17.200 1.00 91.56 100 LEU A N 1
ATOM 768 C CA . LEU A 1 100 ? 2.120 4.289 -18.580 1.00 91.56 100 LEU A CA 1
ATOM 769 C C . LEU A 1 100 ? 0.770 5.026 -18.664 1.00 91.56 100 LEU A C 1
ATOM 771 O O . LEU A 1 100 ? -0.090 4.860 -17.790 1.00 91.56 100 LEU A O 1
ATOM 775 N N . PRO A 1 101 ? 0.531 5.816 -19.731 1.00 86.12 101 PRO A N 1
ATOM 776 C CA . PRO A 1 101 ? -0.795 6.353 -20.019 1.00 86.12 101 PRO A CA 1
ATOM 777 C C . PRO A 1 101 ? -1.801 5.209 -20.207 1.00 86.12 101 PRO A C 1
ATOM 779 O O . PRO A 1 101 ? -1.606 4.350 -21.062 1.00 86.12 101 PRO A O 1
ATOM 782 N N . GLY A 1 102 ? -2.878 5.201 -19.419 1.00 80.69 102 GLY A N 1
ATOM 783 C CA . GLY A 1 102 ? -3.882 4.127 -19.431 1.00 80.69 102 GLY A CA 1
ATOM 784 C C . GLY A 1 102 ? -3.673 3.031 -18.379 1.00 80.69 102 GLY A C 1
ATOM 785 O O . GLY A 1 102 ? -4.506 2.136 -18.288 1.00 80.69 102 GLY A O 1
ATOM 786 N N . GLY A 1 103 ? -2.624 3.133 -17.557 1.00 84.12 103 GLY A N 1
ATOM 787 C CA . GLY A 1 103 ? -2.328 2.191 -16.476 1.00 84.12 103 GLY A CA 1
ATOM 788 C C . GLY A 1 103 ? -1.156 1.263 -16.793 1.00 84.12 103 GLY A C 1
ATOM 789 O O . GLY A 1 103 ? -0.721 1.141 -17.938 1.00 84.12 103 GLY A O 1
ATOM 790 N N . GLY A 1 104 ? -0.631 0.616 -15.753 1.00 87.44 104 GLY A N 1
ATOM 791 C CA . GLY A 1 104 ? 0.534 -0.262 -15.850 1.00 87.44 104 GLY A CA 1
ATOM 792 C C . GLY A 1 104 ? 1.879 0.469 -15.792 1.00 87.44 104 GLY A C 1
ATOM 793 O O . GLY A 1 104 ? 1.961 1.698 -15.711 1.00 87.44 104 GLY A O 1
ATOM 794 N N . PHE A 1 105 ? 2.948 -0.327 -15.818 1.00 90.88 105 PHE A N 1
ATOM 795 C CA . PHE A 1 105 ? 4.315 0.101 -15.526 1.00 90.88 105 PHE A CA 1
ATOM 796 C C . PHE A 1 105 ? 5.281 -0.487 -16.556 1.00 90.88 105 PHE A C 1
ATOM 798 O O . PHE A 1 105 ? 5.259 -1.692 -16.799 1.00 90.88 105 PHE A O 1
ATOM 805 N N . GLY A 1 106 ? 6.105 0.351 -17.190 1.00 89.56 106 GLY A N 1
ATOM 806 C CA . GLY A 1 106 ? 7.028 -0.096 -18.231 1.00 89.56 106 GLY A CA 1
ATOM 807 C C . GLY A 1 106 ? 7.548 1.025 -19.131 1.00 89.56 106 GLY A C 1
ATOM 808 O O . GLY A 1 106 ? 7.590 2.196 -18.767 1.00 89.56 106 GLY A O 1
ATOM 809 N N . GLY A 1 107 ? 7.949 0.659 -20.352 1.00 85.94 107 GLY A N 1
ATOM 810 C CA . GLY A 1 107 ? 8.338 1.611 -21.403 1.00 85.94 107 GLY A CA 1
ATOM 811 C C . GLY A 1 107 ? 9.733 2.230 -21.258 1.00 85.94 107 GLY A C 1
ATOM 812 O O . GLY A 1 107 ? 10.157 2.963 -22.147 1.00 85.94 107 GLY A O 1
ATOM 813 N N . GLY A 1 108 ? 10.455 1.934 -20.176 1.00 90.94 108 GLY A N 1
ATOM 814 C CA . GLY A 1 108 ? 11.819 2.408 -19.936 1.00 90.94 108 GLY A CA 1
ATOM 815 C C . GLY A 1 108 ? 12.083 2.735 -18.464 1.00 90.94 108 GLY A C 1
ATOM 816 O O . GLY A 1 108 ? 11.203 2.526 -17.626 1.00 90.94 108 GLY A O 1
ATOM 817 N N . PRO A 1 109 ? 13.289 3.225 -18.133 1.00 94.50 109 PRO A N 1
ATOM 818 C CA . PRO A 1 109 ? 13.617 3.680 -16.784 1.00 94.50 109 PRO A CA 1
ATOM 819 C C . PRO A 1 109 ? 12.697 4.816 -16.321 1.00 94.50 109 PRO A C 1
ATOM 821 O O . PRO A 1 109 ? 12.337 5.688 -17.110 1.00 94.50 109 PRO A O 1
ATOM 824 N N . GLY A 1 110 ? 12.349 4.816 -15.038 1.00 95.12 110 GLY A N 1
ATOM 825 C CA . GLY A 1 110 ? 11.552 5.859 -14.393 1.00 95.12 110 GLY A CA 1
ATOM 826 C C . GLY A 1 110 ? 11.642 5.745 -12.874 1.00 95.12 110 GLY A C 1
ATOM 827 O O . GLY A 1 110 ? 12.551 5.096 -12.369 1.00 95.12 110 GLY A O 1
ATOM 828 N N . ASP A 1 111 ? 10.706 6.355 -12.154 1.00 95.56 111 ASP A N 1
ATOM 829 C CA . ASP A 1 111 ? 10.750 6.458 -10.686 1.00 95.56 111 ASP A CA 1
A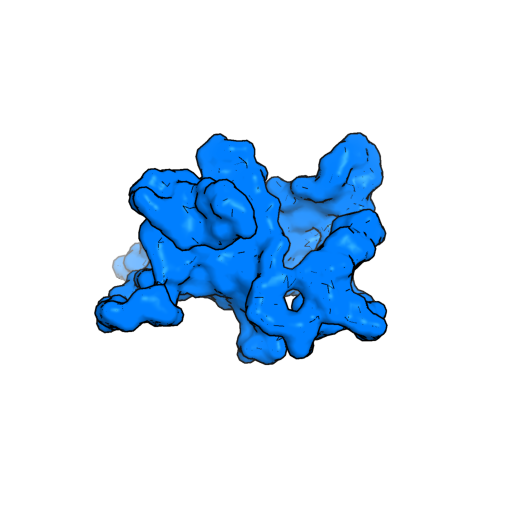TOM 830 C C . ASP A 1 111 ? 9.737 5.551 -9.966 1.00 95.56 111 ASP A C 1
ATOM 832 O O . ASP A 1 111 ? 9.687 5.521 -8.736 1.00 95.56 111 ASP A O 1
ATOM 836 N N . TRP A 1 112 ? 8.910 4.812 -10.713 1.00 96.06 112 TRP A N 1
ATOM 837 C CA . TRP A 1 112 ? 7.888 3.946 -10.133 1.00 96.06 112 TRP A CA 1
ATOM 838 C C . TRP A 1 112 ? 8.411 2.537 -9.886 1.00 96.06 112 TRP A C 1
ATOM 840 O O . TRP A 1 112 ? 8.867 1.852 -10.804 1.00 96.06 112 TRP A O 1
ATOM 850 N N . TYR A 1 113 ? 8.259 2.076 -8.652 1.00 93.81 113 TYR A N 1
ATOM 851 C CA . TYR A 1 113 ? 8.421 0.684 -8.268 1.00 93.81 113 TYR A CA 1
ATOM 852 C C . TYR A 1 113 ? 7.097 -0.048 -8.474 1.00 93.81 113 TYR A C 1
ATOM 854 O O . TYR A 1 113 ? 6.112 0.236 -7.793 1.00 93.81 113 TYR A O 1
ATOM 862 N N . ALA A 1 114 ? 7.087 -1.006 -9.402 1.00 93.50 114 ALA A N 1
ATOM 863 C CA . ALA A 1 114 ? 5.986 -1.948 -9.544 1.00 93.50 114 ALA A CA 1
ATOM 864 C C . ALA A 1 114 ? 6.179 -3.101 -8.552 1.00 93.50 114 ALA A C 1
ATOM 866 O O . ALA A 1 114 ? 7.189 -3.816 -8.624 1.00 93.50 114 ALA A O 1
ATOM 867 N N . THR A 1 115 ? 5.244 -3.273 -7.615 1.00 93.50 115 THR A N 1
ATOM 868 C CA . THR A 1 115 ? 5.377 -4.281 -6.554 1.00 93.50 115 THR A CA 1
ATOM 869 C C . THR A 1 115 ? 4.085 -5.035 -6.282 1.00 93.50 115 THR A C 1
ATOM 871 O O . THR A 1 115 ? 2.985 -4.556 -6.559 1.00 93.50 115 THR A O 1
ATOM 874 N N . LYS A 1 116 ? 4.232 -6.236 -5.725 1.00 94.56 116 LYS A N 1
ATOM 875 C CA . LYS A 1 116 ? 3.130 -7.081 -5.265 1.00 94.56 116 LYS A CA 1
ATOM 876 C C . LYS A 1 116 ? 3.302 -7.368 -3.780 1.00 94.56 116 LYS A C 1
ATOM 878 O O . LYS A 1 116 ? 4.369 -7.831 -3.379 1.00 94.56 116 LYS A O 1
ATOM 883 N N . LEU A 1 117 ? 2.260 -7.108 -3.000 1.00 95.12 117 LEU A N 1
ATOM 884 C CA . LEU A 1 117 ? 2.182 -7.458 -1.588 1.00 95.12 117 LEU A CA 1
ATOM 885 C C . LEU A 1 117 ? 1.507 -8.814 -1.420 1.00 95.12 117 LEU A C 1
ATOM 887 O O . LEU A 1 117 ? 0.541 -9.119 -2.121 1.00 95.12 117 LEU A O 1
ATOM 891 N N . PHE A 1 118 ? 1.991 -9.573 -0.446 1.00 95.00 118 PHE A N 1
ATOM 892 C CA . PHE A 1 118 ? 1.414 -10.829 0.007 1.00 95.00 118 PHE A CA 1
ATOM 893 C C . PHE A 1 118 ? 0.996 -10.664 1.469 1.00 95.00 118 PHE A C 1
ATOM 895 O O . PHE A 1 118 ? 1.824 -10.375 2.336 1.00 95.00 118 PHE A O 1
ATOM 902 N N . LEU A 1 119 ? -0.297 -10.832 1.728 1.00 94.62 119 LEU A N 1
ATOM 903 C CA . LEU A 1 119 ? -0.931 -10.734 3.043 1.00 94.62 119 LEU A CA 1
ATOM 904 C C . LEU A 1 119 ? -1.473 -12.104 3.453 1.00 94.62 119 LEU A C 1
ATOM 906 O O . LEU A 1 119 ? -1.568 -13.010 2.621 1.00 94.62 119 LEU A O 1
ATOM 910 N N . ALA A 1 120 ? -1.839 -12.254 4.730 1.00 91.94 120 ALA A N 1
ATOM 911 C CA . ALA A 1 120 ? -2.387 -13.502 5.272 1.00 91.94 120 ALA A CA 1
ATOM 912 C C . ALA A 1 120 ? -1.540 -14.734 4.895 1.00 91.94 120 ALA A C 1
ATOM 914 O O . ALA A 1 120 ? -2.057 -15.716 4.369 1.00 91.94 120 ALA A O 1
ATOM 915 N N . GLU A 1 121 ? -0.219 -14.644 5.093 1.00 88.06 121 GLU A N 1
ATOM 916 C CA . GLU A 1 121 ? 0.730 -15.720 4.755 1.00 88.06 121 GLU A CA 1
ATOM 917 C C . GLU A 1 121 ? 0.669 -16.149 3.272 1.00 88.06 121 GLU A C 1
ATOM 919 O O . GLU A 1 121 ? 0.889 -17.308 2.927 1.00 88.06 121 GLU A O 1
ATOM 924 N N . GLY A 1 122 ? 0.362 -15.203 2.377 1.00 86.31 122 GLY A N 1
ATOM 925 C CA . GLY A 1 122 ? 0.268 -15.427 0.933 1.00 86.31 122 GLY A CA 1
ATOM 926 C C . GLY A 1 122 ? -1.125 -15.809 0.433 1.00 86.31 122 GLY A C 1
ATOM 927 O O . GLY A 1 122 ? -1.292 -16.005 -0.767 1.00 86.31 122 GLY A O 1
ATOM 928 N N . ALA A 1 123 ? -2.131 -15.883 1.310 1.00 87.19 123 ALA A N 1
ATOM 929 C CA . ALA A 1 123 ? -3.512 -16.154 0.912 1.00 87.19 123 ALA A CA 1
ATOM 930 C C . ALA A 1 123 ? -4.204 -14.957 0.234 1.00 87.19 123 ALA A C 1
ATOM 932 O O . ALA A 1 123 ? -5.258 -15.135 -0.376 1.00 87.19 123 ALA A O 1
ATOM 933 N N . ALA A 1 124 ? -3.634 -13.751 0.331 1.00 90.56 124 ALA A N 1
ATOM 934 C CA . ALA A 1 124 ? -4.144 -12.564 -0.346 1.00 90.56 124 ALA A CA 1
ATOM 935 C C . ALA A 1 124 ? -3.019 -11.790 -1.032 1.00 90.56 124 ALA A C 1
ATOM 937 O O . ALA A 1 124 ? -1.945 -11.596 -0.458 1.00 90.56 124 ALA A O 1
ATOM 938 N N . GLU A 1 125 ? -3.284 -11.306 -2.241 1.00 93.50 125 GLU A N 1
ATOM 939 C CA . GLU A 1 125 ? -2.307 -10.574 -3.036 1.00 93.50 125 GLU A CA 1
ATOM 940 C C . GLU A 1 125 ? -2.906 -9.292 -3.608 1.00 93.50 125 GLU A C 1
ATOM 942 O O . GLU A 1 125 ? -4.034 -9.269 -4.097 1.00 93.50 125 GLU A O 1
ATOM 947 N N . VAL A 1 126 ? -2.117 -8.221 -3.598 1.00 94.69 126 VAL A N 1
ATOM 948 C CA . VAL A 1 126 ? -2.505 -6.927 -4.168 1.00 94.69 126 VAL A CA 1
ATOM 949 C C . VAL A 1 126 ? -1.285 -6.236 -4.762 1.00 94.69 126 VAL A C 1
ATOM 951 O O . VAL A 1 126 ? -0.169 -6.400 -4.264 1.00 94.69 126 VAL A O 1
ATOM 954 N N . TYR A 1 127 ? -1.468 -5.465 -5.830 1.00 95.19 127 TYR A N 1
ATOM 955 C CA . TYR A 1 127 ? -0.403 -4.591 -6.308 1.00 95.19 127 TYR A CA 1
ATOM 956 C C . TYR A 1 127 ? -0.348 -3.326 -5.453 1.00 95.19 127 TYR A C 1
ATOM 958 O O . TYR A 1 127 ? -1.379 -2.714 -5.175 1.00 95.19 127 TYR A O 1
ATOM 966 N N . PHE A 1 128 ? 0.861 -2.935 -5.052 1.00 95.12 128 PHE A N 1
ATOM 967 C CA . PHE A 1 128 ? 1.126 -1.683 -4.347 1.00 95.12 128 PHE A CA 1
ATOM 968 C C . PHE A 1 128 ? 2.307 -0.989 -5.017 1.00 95.12 128 PHE A C 1
ATOM 970 O O . PHE A 1 128 ? 3.469 -1.295 -4.756 1.00 95.12 128 PHE A O 1
ATOM 977 N N . ASN A 1 129 ? 2.020 -0.087 -5.942 1.00 95.25 129 ASN A N 1
ATOM 978 C CA . ASN A 1 129 ? 3.056 0.568 -6.732 1.00 95.25 129 ASN A CA 1
ATOM 979 C C . ASN A 1 129 ? 3.325 1.943 -6.142 1.00 95.25 129 ASN A C 1
ATOM 981 O O . ASN A 1 129 ? 2.386 2.625 -5.744 1.00 95.25 129 ASN A O 1
ATOM 985 N N . PHE A 1 130 ? 4.583 2.363 -6.080 1.00 95.50 130 PHE A N 1
ATOM 986 C CA . PHE A 1 130 ? 4.930 3.639 -5.458 1.00 95.50 130 PHE A CA 1
ATOM 987 C C . PHE A 1 130 ? 6.103 4.328 -6.141 1.00 95.50 130 PHE A C 1
ATOM 989 O O . PHE A 1 130 ? 6.961 3.692 -6.752 1.00 95.50 130 PHE A O 1
ATOM 996 N N . ASN A 1 131 ? 6.143 5.646 -6.005 1.00 95.69 131 ASN A N 1
ATOM 997 C CA . ASN A 1 131 ? 7.192 6.518 -6.492 1.00 95.69 131 ASN A CA 1
ATOM 998 C C . ASN A 1 131 ? 7.757 7.308 -5.311 1.00 95.69 131 ASN A C 1
ATOM 1000 O O . ASN A 1 131 ? 7.096 8.182 -4.755 1.00 95.69 131 ASN A O 1
ATOM 1004 N N . LEU A 1 132 ? 8.996 7.003 -4.930 1.00 92.00 132 LEU A N 1
ATOM 1005 C CA . LEU A 1 132 ? 9.652 7.657 -3.794 1.00 92.00 132 LEU A CA 1
ATOM 1006 C C . LEU A 1 132 ? 10.082 9.097 -4.105 1.00 92.00 132 LEU A C 1
ATOM 1008 O O . LEU A 1 132 ? 10.279 9.881 -3.182 1.00 92.00 132 LEU A O 1
ATOM 1012 N N . THR A 1 133 ? 10.212 9.449 -5.387 1.00 94.62 133 THR A N 1
ATOM 1013 C CA . THR A 1 133 ? 10.575 10.797 -5.839 1.00 94.62 133 THR A CA 1
ATOM 1014 C C . THR A 1 133 ? 9.380 11.747 -5.753 1.00 94.62 133 THR A C 1
ATOM 1016 O O . THR A 1 133 ? 9.530 12.868 -5.270 1.00 94.62 133 THR A O 1
ATOM 1019 N N . SER A 1 134 ? 8.191 11.319 -6.197 1.00 95.31 134 SER A N 1
ATOM 1020 C CA . SER A 1 134 ? 6.963 12.128 -6.112 1.00 95.31 134 SER A CA 1
ATOM 1021 C C . SER A 1 134 ? 6.189 11.947 -4.803 1.00 95.31 134 SER A C 1
ATOM 1023 O O . SER A 1 134 ? 5.377 12.804 -4.461 1.00 95.31 134 SER A O 1
ATOM 1025 N N . GLY A 1 135 ? 6.440 10.866 -4.058 1.00 94.81 135 GLY A N 1
ATOM 1026 C CA . GLY A 1 135 ? 5.692 10.511 -2.849 1.00 94.81 135 GLY A CA 1
ATOM 1027 C C . GLY A 1 135 ? 4.320 9.891 -3.134 1.00 94.81 135 GLY A C 1
ATOM 1028 O O . GLY A 1 135 ? 3.473 9.844 -2.245 1.00 94.81 135 GLY A O 1
ATOM 1029 N N . GLU A 1 136 ? 4.081 9.434 -4.363 1.00 95.69 136 GLU A N 1
ATOM 1030 C CA . GLU A 1 136 ? 2.809 8.843 -4.781 1.00 95.69 136 GLU A CA 1
ATOM 1031 C C . GLU A 1 136 ? 2.813 7.321 -4.612 1.00 95.69 136 GLU A C 1
ATOM 1033 O O . GLU A 1 136 ? 3.837 6.662 -4.792 1.00 95.69 136 GLU A O 1
ATOM 1038 N N . ALA A 1 137 ? 1.646 6.750 -4.316 1.00 95.31 137 ALA A N 1
ATOM 1039 C CA . ALA A 1 137 ? 1.437 5.309 -4.294 1.00 95.31 137 ALA A CA 1
ATOM 1040 C C . ALA A 1 137 ? 0.025 4.945 -4.765 1.00 95.31 137 ALA A C 1
ATOM 1042 O O . ALA A 1 137 ? -0.910 5.734 -4.627 1.00 95.31 137 ALA A O 1
ATOM 1043 N N . GLU A 1 138 ? -0.134 3.741 -5.303 1.00 94.06 138 GLU A N 1
ATOM 1044 C CA . GLU A 1 138 ? -1.415 3.204 -5.747 1.00 94.06 138 GLU A CA 1
ATOM 1045 C C . GLU A 1 138 ? -1.570 1.734 -5.353 1.00 94.06 138 GLU A C 1
ATOM 1047 O O . GLU A 1 138 ? -0.662 0.921 -5.531 1.00 94.06 138 GLU A O 1
ATOM 1052 N N . PHE A 1 139 ? -2.759 1.401 -4.849 1.00 93.31 139 PHE A N 1
ATOM 1053 C CA . PHE A 1 139 ? -3.233 0.025 -4.817 1.00 93.31 139 PHE A CA 1
ATOM 1054 C C . PHE A 1 139 ? -3.943 -0.281 -6.129 1.00 93.31 139 PHE A C 1
ATOM 1056 O O . PHE A 1 139 ? -4.730 0.532 -6.618 1.00 93.31 139 PHE A O 1
ATOM 1063 N N . SER A 1 140 ? -3.702 -1.465 -6.678 1.00 90.38 140 SER A N 1
ATOM 1064 C CA . SER A 1 140 ? -4.467 -1.962 -7.815 1.00 90.38 140 SER A CA 1
ATOM 1065 C C . SER A 1 140 ? -4.760 -3.449 -7.688 1.00 90.38 140 SER A C 1
ATOM 1067 O O . SER A 1 140 ? -4.040 -4.214 -7.039 1.00 90.38 140 SER A O 1
ATOM 1069 N N . MET A 1 141 ? -5.887 -3.836 -8.280 1.00 85.88 141 MET A N 1
ATOM 1070 C CA . MET A 1 141 ? -6.388 -5.198 -8.234 1.00 85.88 141 MET A CA 1
ATOM 1071 C C . MET A 1 141 ? -5.441 -6.141 -8.972 1.00 85.88 141 MET A C 1
ATOM 1073 O O . MET A 1 141 ? -5.041 -5.872 -10.106 1.00 85.88 141 MET A O 1
ATOM 1077 N N . LYS A 1 142 ? -5.093 -7.251 -8.318 1.00 78.44 142 LYS A N 1
ATOM 1078 C CA . LYS A 1 142 ? -4.427 -8.377 -8.975 1.00 78.44 142 LYS A CA 1
ATOM 1079 C C . LYS A 1 142 ? -5.462 -9.328 -9.567 1.00 78.44 142 LYS A C 1
ATOM 1081 O O . LYS A 1 142 ? -5.409 -9.618 -10.756 1.00 78.44 142 LYS A O 1
ATOM 1086 N N . ASP A 1 143 ? -6.370 -9.780 -8.712 1.00 82.50 143 ASP A N 1
ATOM 1087 C CA . ASP A 1 143 ? -7.481 -10.673 -9.021 1.00 82.50 143 ASP A CA 1
ATOM 1088 C C . ASP A 1 143 ? -8.676 -10.272 -8.143 1.00 82.50 143 ASP A C 1
ATOM 1090 O O . ASP A 1 143 ? -8.478 -9.828 -7.005 1.00 82.50 143 ASP A O 1
ATOM 1094 N N . GLU A 1 144 ? -9.890 -10.406 -8.671 1.00 84.69 144 GLU A N 1
ATOM 1095 C CA . GLU A 1 144 ? -11.138 -10.076 -7.972 1.00 84.69 144 GLU A CA 1
ATOM 1096 C C . GLU A 1 144 ? -11.330 -10.979 -6.743 1.00 84.69 144 GLU A C 1
ATOM 1098 O O . GLU A 1 144 ? -11.774 -10.512 -5.691 1.00 84.69 144 GLU A O 1
ATOM 1103 N N . ASP A 1 145 ? -10.870 -12.233 -6.823 1.00 87.44 145 ASP A N 1
ATOM 1104 C CA . ASP A 1 145 ? -10.982 -13.221 -5.743 1.00 87.44 145 ASP A CA 1
ATOM 1105 C C . ASP A 1 145 ? -10.247 -12.795 -4.455 1.00 87.44 145 ASP A C 1
ATOM 1107 O O . ASP A 1 145 ? -10.583 -13.242 -3.353 1.00 87.44 145 ASP A O 1
ATOM 1111 N N . TYR A 1 146 ? -9.258 -11.898 -4.557 1.00 90.12 146 TYR A N 1
ATOM 1112 C CA . TYR A 1 146 ? -8.491 -11.424 -3.402 1.00 90.12 146 TYR A CA 1
ATOM 1113 C C . TYR A 1 146 ? -9.098 -10.203 -2.709 1.00 90.12 146 TYR A C 1
ATOM 1115 O O . TYR A 1 146 ? -8.722 -9.919 -1.568 1.00 90.12 146 TYR A O 1
ATOM 1123 N N . GLY A 1 147 ? -10.027 -9.482 -3.346 1.00 91.19 147 GLY A N 1
ATOM 1124 C CA . GLY A 1 147 ? -10.464 -8.162 -2.883 1.00 91.19 147 GLY A CA 1
ATOM 1125 C C . GLY A 1 147 ? -10.988 -8.154 -1.446 1.00 91.19 147 GLY A C 1
ATOM 1126 O O . GLY A 1 147 ? -10.540 -7.357 -0.618 1.00 91.19 147 GLY A O 1
ATOM 1127 N N . ASN A 1 148 ? -11.867 -9.102 -1.111 1.00 92.38 148 ASN A N 1
ATOM 1128 C CA . ASN A 1 148 ? -12.431 -9.223 0.238 1.00 92.38 148 ASN A CA 1
ATOM 1129 C C . ASN A 1 148 ? -11.361 -9.535 1.296 1.00 92.38 148 ASN A C 1
ATOM 1131 O O . ASN A 1 148 ? -11.369 -8.948 2.380 1.00 92.38 148 ASN A O 1
ATOM 1135 N N . VAL A 1 149 ? -10.428 -10.442 0.987 1.00 93.25 149 VAL A N 1
ATOM 1136 C CA . VAL A 1 149 ? -9.381 -10.857 1.932 1.00 93.25 149 VAL A CA 1
ATOM 1137 C C . VAL A 1 149 ? -8.393 -9.715 2.160 1.00 93.25 149 VAL A C 1
ATOM 1139 O O . VAL A 1 149 ? -8.075 -9.410 3.306 1.00 93.25 149 VAL A O 1
ATOM 1142 N N . VAL A 1 150 ? -7.976 -9.017 1.099 1.00 95.00 150 VAL A N 1
ATOM 1143 C CA . VAL A 1 150 ? -7.082 -7.851 1.194 1.00 95.00 150 VAL A CA 1
ATOM 1144 C C . VAL A 1 150 ? -7.693 -6.761 2.076 1.00 95.00 150 VAL A C 1
ATOM 1146 O O . VAL A 1 150 ? -7.016 -6.245 2.966 1.00 95.00 150 VAL A O 1
ATOM 1149 N N . LEU A 1 151 ? -8.977 -6.435 1.890 1.00 94.75 151 LEU A N 1
ATOM 1150 C CA . LEU A 1 151 ? -9.665 -5.464 2.748 1.00 94.75 151 LEU A CA 1
ATOM 1151 C C . LEU A 1 151 ? -9.725 -5.919 4.201 1.00 94.75 151 LEU A C 1
ATOM 1153 O O . LEU A 1 151 ? -9.465 -5.120 5.102 1.00 94.75 151 LEU A O 1
ATOM 1157 N N . SER A 1 152 ? -10.065 -7.188 4.430 1.00 95.06 152 SER A N 1
ATOM 1158 C CA . SER A 1 152 ? -10.153 -7.740 5.778 1.00 95.06 152 SER A CA 1
ATOM 1159 C C . SER A 1 152 ? -8.809 -7.644 6.498 1.00 95.06 152 SER A C 1
ATOM 1161 O O . SER A 1 152 ? -8.755 -7.130 7.616 1.00 95.06 152 SER A O 1
ATOM 1163 N N . GLU A 1 153 ? -7.712 -8.024 5.836 1.00 96.06 153 GLU A N 1
ATOM 1164 C CA . GLU A 1 153 ? -6.355 -7.923 6.380 1.00 96.06 153 GLU A CA 1
ATOM 1165 C C . GLU A 1 153 ? -5.963 -6.475 6.679 1.00 96.06 153 GLU A C 1
ATOM 1167 O O . GLU A 1 153 ? -5.618 -6.158 7.817 1.00 96.06 153 GLU A O 1
ATOM 1172 N N . LEU A 1 154 ? -6.078 -5.565 5.708 1.00 96.19 154 LEU A N 1
ATOM 1173 C CA . LEU A 1 154 ? -5.695 -4.163 5.903 1.00 96.19 154 LEU A CA 1
ATOM 1174 C C . LEU A 1 154 ? -6.532 -3.482 6.997 1.00 96.19 154 LEU A C 1
ATOM 1176 O O . LEU A 1 154 ? -6.018 -2.651 7.751 1.00 96.19 154 LEU A O 1
ATOM 1180 N N . SER A 1 155 ? -7.804 -3.866 7.150 1.00 96.06 155 SER A N 1
ATOM 1181 C CA . SER A 1 155 ? -8.683 -3.339 8.203 1.00 96.06 155 SER A CA 1
ATOM 1182 C C . SER A 1 155 ? -8.267 -3.745 9.619 1.00 96.06 155 SER A C 1
ATOM 1184 O O . SER A 1 155 ? -8.764 -3.163 10.583 1.00 96.06 155 SER A O 1
ATOM 1186 N N . LYS A 1 156 ? -7.359 -4.717 9.777 1.00 96.56 156 LYS A N 1
ATOM 1187 C CA . LYS A 1 156 ? -6.789 -5.061 11.086 1.00 96.56 156 LYS A CA 1
ATOM 1188 C C . LYS A 1 156 ? -5.899 -3.947 11.622 1.00 96.56 156 LYS A C 1
ATOM 1190 O O . LYS A 1 156 ? -5.862 -3.768 12.827 1.00 96.56 156 LYS A O 1
ATOM 1195 N N . VAL A 1 157 ? -5.195 -3.217 10.757 1.00 97.12 157 VAL A N 1
ATOM 1196 C CA . VAL A 1 157 ? -4.131 -2.283 11.172 1.00 97.12 157 VAL A CA 1
ATOM 1197 C C . VAL A 1 157 ? -4.420 -0.824 10.830 1.00 97.12 157 VAL A C 1
ATOM 1199 O O . VAL A 1 157 ? -4.029 0.074 11.568 1.00 97.12 157 VAL A O 1
ATOM 1202 N N . ILE A 1 158 ? -5.118 -0.557 9.726 1.00 94.38 158 ILE A N 1
ATOM 1203 C CA . ILE A 1 158 ? -5.395 0.820 9.287 1.00 94.38 158 ILE A CA 1
ATOM 1204 C C . ILE A 1 158 ? -6.644 1.390 9.985 1.00 94.38 158 ILE A C 1
ATOM 1206 O O . ILE A 1 158 ? -6.784 2.612 10.066 1.00 94.38 158 ILE A O 1
ATOM 1210 N N . TRP A 1 159 ? -7.531 0.512 10.474 1.00 84.88 159 TRP A N 1
ATOM 1211 C CA . TRP A 1 159 ? -8.814 0.857 11.094 1.00 84.88 159 TRP A CA 1
ATOM 1212 C C . TRP A 1 159 ? -8.730 1.098 12.597 1.00 84.88 159 TRP A C 1
ATOM 1214 O O . TRP A 1 159 ? -8.119 0.250 13.281 1.00 84.88 159 TRP A O 1
#

Radius of gyration: 16.07 Å; chains: 1; bounding box: 52×34×38 Å

Organism: NCBI:txid3158966